Protein AF-Q6LCH8-F1 (afdb_monomer_lite)

Secondary structure (DSSP, 8-state):
-B-SHHHHHHS-TTSTT--B--S-GGGHHHHHHHHHHHHT--EEEEE-S-SHHHHHHHHHHHHTT-EEEEEEE-SSTTT-EEEEES-SGGG--S--STHHHH--

Structure (mmCIF, N/CA/C/O backbone):
data_AF-Q6LCH8-F1
#
_entry.id   AF-Q6LCH8-F1
#
loop_
_atom_site.group_PDB
_atom_site.id
_atom_site.type_symbol
_atom_site.label_atom_id
_atom_site.label_alt_id
_atom_site.label_comp_id
_atom_site.label_asym_id
_atom_site.label_entity_id
_atom_site.label_seq_id
_atom_site.pdbx_PDB_ins_code
_atom_site.Cartn_x
_atom_site.Cartn_y
_atom_site.Cartn_z
_atom_site.occupancy
_atom_site.B_iso_or_equiv
_atom_site.auth_seq_id
_atom_site.auth_comp_id
_atom_site.auth_asym_id
_atom_site.auth_atom_id
_atom_site.pdbx_PDB_model_num
ATOM 1 N N . PHE A 1 1 ? -2.160 3.862 9.058 1.00 94.31 1 PHE A N 1
ATOM 2 C CA . PHE A 1 1 ? -2.182 3.251 10.397 1.00 94.31 1 PHE A CA 1
ATOM 3 C C . PHE A 1 1 ? -0.815 3.417 11.002 1.00 94.31 1 PHE A C 1
ATOM 5 O O . PHE A 1 1 ? 0.159 3.221 10.282 1.00 94.31 1 PHE A O 1
ATOM 12 N N . ASN A 1 2 ? -0.759 3.768 12.276 1.00 96.56 2 ASN A N 1
ATOM 13 C CA . ASN A 1 2 ? 0.491 3.828 13.010 1.00 96.56 2 ASN A CA 1
ATOM 14 C C . ASN A 1 2 ? 0.686 2.495 13.722 1.00 96.56 2 ASN A C 1
ATOM 16 O O . ASN A 1 2 ? -0.195 2.057 14.462 1.00 96.56 2 ASN A O 1
ATOM 20 N N . PHE A 1 3 ? 1.823 1.860 13.463 1.00 94.62 3 PHE A N 1
ATOM 21 C CA . PHE A 1 3 ? 2.237 0.588 14.049 1.00 94.62 3 PHE A CA 1
ATOM 22 C C . PHE A 1 3 ? 3.383 0.767 15.051 1.00 94.62 3 PHE A C 1
ATOM 24 O O . PHE A 1 3 ? 3.713 -0.157 15.791 1.00 94.62 3 PHE A O 1
ATOM 31 N N . ASN A 1 4 ? 4.050 1.926 15.040 1.00 93.06 4 ASN A N 1
ATOM 32 C CA . ASN A 1 4 ? 5.189 2.224 15.902 1.00 93.06 4 ASN A CA 1
ATOM 33 C C . ASN A 1 4 ? 5.308 3.733 16.199 1.00 93.06 4 ASN A C 1
ATOM 35 O O . ASN A 1 4 ? 4.696 4.562 15.532 1.00 93.06 4 ASN A O 1
ATOM 39 N N . ALA A 1 5 ? 6.156 4.091 17.168 1.00 94.56 5 ALA A N 1
ATOM 40 C CA . ALA A 1 5 ? 6.350 5.480 17.598 1.00 94.56 5 ALA A CA 1
ATOM 41 C C . ALA A 1 5 ? 6.945 6.405 16.517 1.00 94.56 5 ALA A C 1
ATOM 43 O O . ALA A 1 5 ? 6.769 7.620 16.581 1.00 94.56 5 ALA A O 1
ATOM 44 N N . GLY A 1 6 ? 7.658 5.856 15.531 1.00 96.06 6 GLY A N 1
ATOM 45 C CA . GLY A 1 6 ? 8.098 6.616 14.363 1.00 96.06 6 GLY A CA 1
ATOM 46 C C . GLY A 1 6 ? 6.905 7.081 13.533 1.00 96.06 6 GLY A C 1
ATOM 47 O O . GLY A 1 6 ? 6.842 8.252 13.167 1.00 96.06 6 GLY A O 1
ATOM 48 N N . ASP A 1 7 ? 5.925 6.202 13.315 1.00 95.69 7 ASP A N 1
ATOM 49 C CA . ASP A 1 7 ? 4.682 6.565 12.633 1.00 95.69 7 ASP A CA 1
ATOM 50 C C . ASP A 1 7 ? 3.941 7.660 13.415 1.00 95.69 7 ASP A C 1
ATOM 52 O O . ASP A 1 7 ? 3.529 8.645 12.816 1.00 95.69 7 ASP A O 1
ATOM 56 N N . ASP A 1 8 ? 3.859 7.554 14.748 1.00 95.88 8 ASP A N 1
ATOM 57 C CA . ASP A 1 8 ? 3.250 8.589 15.602 1.00 95.88 8 ASP A CA 1
ATOM 58 C C . ASP A 1 8 ? 3.989 9.933 15.541 1.00 95.88 8 ASP A C 1
ATOM 60 O O . ASP A 1 8 ? 3.370 10.990 15.654 1.00 95.88 8 ASP A O 1
ATOM 64 N N . TYR A 1 9 ? 5.312 9.921 15.365 1.00 96.69 9 TYR A N 1
ATOM 65 C CA . TYR A 1 9 ? 6.093 11.148 15.228 1.00 96.69 9 TYR A CA 1
ATOM 66 C C . TYR A 1 9 ? 5.812 11.864 13.900 1.00 96.69 9 TYR A C 1
ATOM 68 O O . TYR A 1 9 ? 5.653 13.085 13.882 1.00 96.69 9 TYR A O 1
ATOM 76 N N . PHE A 1 10 ? 5.740 11.120 12.790 1.00 96.25 10 PHE A N 1
ATOM 77 C CA . PHE A 1 10 ? 5.481 11.690 11.461 1.00 96.25 10 PHE A CA 1
ATOM 78 C C . PHE A 1 10 ? 3.994 11.962 11.197 1.00 96.25 10 PHE A C 1
ATOM 80 O O . PHE A 1 10 ? 3.664 12.897 10.470 1.00 96.25 10 PHE A O 1
ATOM 87 N N . TYR A 1 11 ? 3.109 11.170 11.799 1.00 95.69 11 TYR A N 1
ATOM 88 C CA . TYR A 1 11 ? 1.657 11.243 11.674 1.00 95.69 11 TYR A CA 1
ATOM 89 C C . TYR A 1 11 ? 1.039 11.169 13.074 1.00 95.69 11 TYR A C 1
ATOM 91 O O . TYR A 1 11 ? 0.628 10.096 13.512 1.00 95.69 11 TYR A O 1
ATOM 99 N N . PRO A 1 12 ? 0.969 12.286 13.813 1.00 95.81 12 PRO A N 1
ATOM 100 C CA . PRO A 1 12 ? 0.486 12.264 15.187 1.00 95.81 12 PRO A CA 1
ATOM 101 C C . PRO A 1 12 ? -1.002 11.879 15.269 1.00 95.81 12 PRO A C 1
ATOM 103 O O . PRO A 1 12 ? -1.777 12.267 14.391 1.00 95.81 12 PRO A O 1
ATOM 106 N N . PRO A 1 13 ? -1.454 11.199 16.345 1.00 92.81 13 PRO A N 1
ATOM 107 C C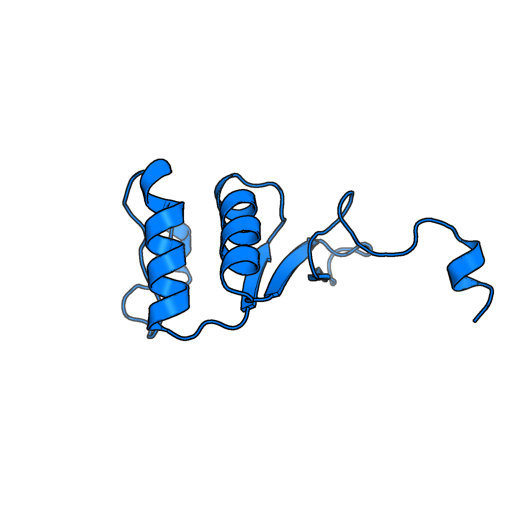A . PRO A 1 13 ? -2.868 10.837 16.534 1.00 92.81 13 PRO A CA 1
ATOM 108 C C . PRO A 1 13 ? -3.831 12.031 16.617 1.00 92.81 13 PRO A C 1
ATOM 110 O O . PRO A 1 13 ? -5.043 11.865 16.521 1.00 92.81 13 PRO A O 1
ATOM 113 N N . THR A 1 14 ? -3.308 13.244 16.812 1.00 95.19 14 THR A N 1
ATOM 114 C CA . THR A 1 14 ? -4.083 14.491 16.760 1.00 95.19 14 THR A CA 1
ATOM 115 C C . THR A 1 14 ? -4.451 14.905 15.335 1.00 95.19 14 THR A C 1
ATOM 117 O O . THR A 1 14 ? -5.337 15.740 15.153 1.00 95.19 14 THR A O 1
ATOM 120 N N . GLN A 1 15 ? -3.785 14.348 14.322 1.00 96.25 15 GLN A N 1
ATOM 121 C CA . GLN A 1 15 ? -4.098 14.588 12.922 1.00 96.25 15 GLN A CA 1
ATOM 122 C C . GLN A 1 15 ? -5.332 13.781 12.504 1.00 96.25 15 GLN A C 1
ATOM 124 O O . GLN A 1 15 ? -5.491 12.609 12.847 1.00 96.25 15 GLN A O 1
ATOM 129 N N . ALA A 1 16 ? -6.217 14.420 11.737 1.00 93.94 16 ALA A N 1
ATOM 130 C CA . ALA A 1 16 ? -7.417 13.773 11.227 1.00 93.94 16 ALA A CA 1
ATOM 131 C C . ALA A 1 16 ? -7.068 12.534 10.386 1.00 93.94 16 ALA A C 1
ATOM 133 O O . ALA A 1 16 ? -6.128 12.556 9.593 1.00 93.94 16 ALA A O 1
ATOM 13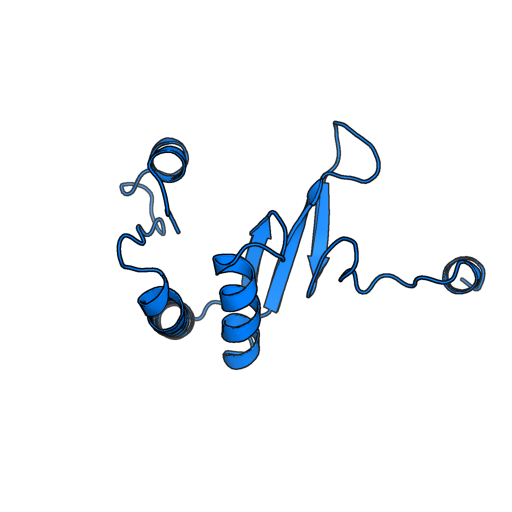4 N N . HIS A 1 17 ? -7.870 11.478 10.541 1.00 92.31 17 HIS A N 1
ATOM 135 C CA . HIS A 1 17 ? -7.733 10.201 9.825 1.00 92.31 17 HIS A CA 1
ATOM 136 C C . HIS A 1 17 ? -6.428 9.430 10.100 1.00 92.31 17 HIS A C 1
ATOM 138 O O . HIS A 1 17 ? -6.139 8.449 9.413 1.00 92.31 17 HIS A O 1
ATOM 144 N N . THR A 1 18 ? -5.672 9.816 11.129 1.00 96.19 18 THR A N 1
ATOM 145 C CA . THR A 1 18 ? -4.611 8.987 11.701 1.00 96.19 18 THR A CA 1
ATOM 146 C C . THR A 1 18 ? -5.222 7.994 12.682 1.00 96.19 18 THR A C 1
ATOM 148 O O . THR A 1 18 ? -5.981 8.372 13.572 1.00 96.19 18 THR A O 1
ATOM 151 N N . VAL A 1 19 ? -4.876 6.715 12.538 1.00 96.19 19 VAL A N 1
ATOM 152 C CA . VAL A 1 19 ? -5.380 5.642 13.403 1.00 96.19 19 VAL A CA 1
ATOM 153 C C . VAL A 1 19 ? -4.216 4.806 13.898 1.00 96.19 19 VAL A C 1
ATOM 155 O O . VAL A 1 19 ? -3.421 4.310 13.094 1.00 96.19 19 VAL A O 1
ATOM 158 N N . VAL A 1 20 ? -4.133 4.654 15.216 1.00 96.06 20 VAL A N 1
ATOM 159 C CA . VAL A 1 20 ? -3.144 3.808 15.883 1.00 96.06 20 VAL A CA 1
ATOM 160 C C . VAL A 1 20 ? -3.670 2.379 15.921 1.00 96.06 20 VAL A C 1
ATOM 162 O O . VAL A 1 20 ? -4.786 2.146 16.379 1.00 96.06 20 VAL A O 1
ATOM 165 N N . PHE A 1 21 ? -2.862 1.432 15.453 1.00 96.38 21 PHE A N 1
ATOM 166 C CA . PHE A 1 21 ? -3.116 0.007 15.617 1.00 96.38 21 PHE A CA 1
ATOM 167 C C . PHE A 1 21 ? -2.110 -0.545 16.630 1.00 96.38 21 PHE A C 1
ATOM 169 O O . PHE A 1 21 ? -0.921 -0.656 16.337 1.00 96.38 21 PHE A O 1
ATOM 176 N N . ASN A 1 22 ? -2.585 -0.842 17.838 1.00 93.31 22 ASN A N 1
ATOM 177 C CA . ASN A 1 22 ? -1.766 -1.281 18.973 1.00 93.31 22 ASN A CA 1
ATOM 178 C C . ASN A 1 22 ? -2.150 -2.673 19.499 1.00 93.31 22 ASN A C 1
ATOM 180 O O . ASN A 1 22 ? -1.714 -3.054 20.586 1.00 93.31 22 ASN A O 1
ATOM 184 N N . ASP A 1 23 ? -2.961 -3.412 18.744 1.00 95.06 23 ASP A N 1
ATOM 185 C CA . ASP A 1 23 ? -3.297 -4.794 19.059 1.00 95.06 23 ASP A CA 1
ATOM 186 C C . ASP A 1 23 ? -2.242 -5.755 18.482 1.00 95.06 23 ASP A C 1
ATOM 188 O O . ASP A 1 23 ? -1.264 -5.372 17.831 1.00 95.06 23 ASP A O 1
ATOM 192 N N . ASN A 1 24 ? -2.427 -7.036 18.754 1.00 95.44 24 ASN A N 1
ATOM 193 C CA . ASN A 1 24 ? -1.609 -8.111 18.244 1.00 95.44 24 ASN A CA 1
ATOM 194 C C . ASN A 1 24 ? -1.793 -8.297 16.727 1.00 95.44 24 ASN A C 1
ATOM 196 O O . ASN A 1 24 ? -2.804 -7.928 16.131 1.00 95.44 24 ASN A O 1
ATOM 200 N N . TYR A 1 25 ? -0.796 -8.920 16.102 1.00 95.69 25 TYR A N 1
ATOM 201 C CA . TYR A 1 25 ? -0.769 -9.161 14.661 1.00 95.69 25 TYR A CA 1
ATOM 202 C C . TYR A 1 25 ? -1.995 -9.938 14.146 1.00 95.69 25 TYR A C 1
ATOM 204 O O . TYR A 1 25 ? -2.491 -9.638 13.059 1.00 95.69 25 TYR A O 1
ATOM 212 N N . ASP A 1 26 ? -2.510 -10.892 14.925 1.00 97.69 26 ASP A N 1
ATOM 213 C CA . ASP A 1 26 ? -3.631 -11.747 14.519 1.00 97.69 26 ASP A CA 1
ATOM 214 C C . ASP A 1 26 ? -4.971 -10.993 14.506 1.00 97.69 26 ASP A C 1
ATOM 216 O O . ASP A 1 26 ? -5.880 -11.390 13.779 1.00 97.69 26 ASP A O 1
ATOM 220 N N . ALA A 1 27 ? -5.077 -9.874 15.233 1.00 98.00 27 ALA A N 1
ATOM 221 C CA . ALA A 1 27 ? -6.236 -8.977 15.212 1.00 98.00 27 ALA A CA 1
ATOM 222 C C . ALA A 1 27 ? -6.254 -8.031 13.994 1.00 98.00 27 ALA A C 1
ATOM 224 O O . ALA A 1 27 ? -7.288 -7.451 13.659 1.00 98.00 27 ALA A O 1
ATOM 225 N N . PHE A 1 28 ? -5.126 -7.870 13.292 1.00 98.25 28 PHE A N 1
ATOM 226 C CA . PHE A 1 28 ? -5.019 -6.915 12.185 1.00 98.25 28 PHE A CA 1
ATOM 227 C C . PHE A 1 28 ? -5.969 -7.177 10.998 1.00 98.25 28 PHE A C 1
ATOM 229 O O . PHE A 1 28 ? -6.517 -6.204 10.475 1.00 98.25 28 PHE A O 1
ATOM 236 N N . PRO A 1 29 ? -6.190 -8.428 10.535 1.00 98.44 29 PRO A N 1
ATOM 237 C CA . PRO A 1 29 ? -7.107 -8.696 9.428 1.00 98.44 29 PRO A CA 1
ATOM 238 C C . PRO A 1 29 ? -8.536 -8.206 9.690 1.00 98.44 29 PRO A C 1
ATOM 240 O O . PRO A 1 29 ? -9.117 -7.559 8.821 1.00 98.44 29 PRO A O 1
ATOM 243 N N . GLU A 1 30 ? -9.079 -8.495 10.876 1.00 98.38 30 GLU A N 1
ATOM 244 C CA . GLU A 1 30 ? -10.436 -8.099 11.274 1.00 98.38 30 GLU A CA 1
ATOM 245 C C . GLU A 1 30 ? -10.537 -6.578 11.403 1.00 98.38 30 GLU A C 1
ATOM 247 O O . GLU A 1 30 ? -11.388 -5.959 10.767 1.00 98.38 30 GLU A O 1
ATOM 252 N N . PHE A 1 31 ? -9.576 -5.961 12.096 1.00 98.38 31 PHE A N 1
ATOM 253 C CA . PHE A 1 31 ? -9.480 -4.507 12.201 1.00 98.38 31 PHE A CA 1
ATOM 254 C C . PHE A 1 31 ? -9.479 -3.817 10.826 1.00 98.38 31 PHE A C 1
ATOM 256 O O . PHE A 1 31 ? -10.206 -2.848 10.602 1.00 98.38 31 PHE A O 1
ATOM 263 N N . LEU A 1 32 ? -8.672 -4.308 9.879 1.00 98.38 32 LEU A N 1
ATOM 264 C CA . LEU A 1 32 ? -8.570 -3.704 8.553 1.00 98.38 32 LEU A CA 1
ATOM 265 C C . LEU A 1 32 ? -9.862 -3.875 7.737 1.00 98.38 32 LEU A C 1
ATOM 267 O O . LEU A 1 32 ? -10.274 -2.935 7.057 1.00 98.38 32 LEU A O 1
ATOM 271 N N . GLN A 1 33 ? -10.496 -5.049 7.808 1.00 98.50 33 GLN A N 1
ATOM 272 C CA . GLN A 1 33 ? -11.780 -5.346 7.162 1.00 98.50 33 GLN A CA 1
ATOM 273 C C . GLN A 1 33 ? -12.866 -4.365 7.625 1.00 98.50 33 GLN A C 1
ATOM 275 O O . GLN A 1 33 ? -13.552 -3.745 6.803 1.00 98.50 33 GLN A O 1
ATOM 280 N N . GLU A 1 34 ? -13.004 -4.205 8.942 1.00 98.25 34 GLU A N 1
ATOM 281 C CA . GLU A 1 34 ? -13.964 -3.284 9.549 1.00 98.25 34 GLU A CA 1
ATOM 282 C C . GLU A 1 34 ? -13.678 -1.844 9.131 1.00 98.25 34 GLU A C 1
ATOM 284 O O . GLU A 1 34 ? -14.585 -1.130 8.700 1.00 98.25 34 GLU A O 1
ATOM 289 N N . TYR A 1 35 ? -12.406 -1.437 9.168 1.00 98.06 35 TYR A N 1
ATOM 290 C CA . TYR A 1 35 ? -12.002 -0.087 8.799 1.00 98.06 35 TYR A CA 1
ATOM 291 C C . TYR A 1 35 ? -12.316 0.236 7.333 1.00 98.06 35 TYR A C 1
ATOM 293 O O . TYR A 1 35 ? -12.864 1.299 7.033 1.00 98.06 35 TYR A O 1
ATOM 301 N N . ILE A 1 36 ? -12.010 -0.683 6.411 1.00 98.38 36 ILE A N 1
ATOM 302 C CA . ILE A 1 36 ? -12.308 -0.523 4.982 1.00 98.38 36 ILE A CA 1
ATOM 303 C C . ILE A 1 36 ? -13.813 -0.373 4.758 1.00 98.38 36 ILE A C 1
ATOM 305 O O . ILE A 1 36 ? -14.232 0.539 4.042 1.00 98.38 36 ILE A O 1
ATOM 309 N N . THR A 1 37 ? -14.613 -1.222 5.405 1.00 98.19 37 THR A N 1
ATOM 310 C CA . THR A 1 37 ? -16.074 -1.226 5.264 1.00 98.19 37 THR A CA 1
ATOM 311 C C . THR A 1 37 ? -16.689 0.052 5.833 1.00 98.19 37 THR A C 1
ATOM 313 O O . THR A 1 37 ? -17.443 0.738 5.148 1.00 98.19 37 THR A O 1
ATOM 316 N N . GLN A 1 38 ? -16.329 0.415 7.066 1.00 98.12 38 GLN A N 1
ATOM 317 C CA . GLN A 1 38 ? -16.863 1.586 7.763 1.00 98.12 38 GLN A CA 1
ATOM 318 C C . GLN A 1 38 ? -16.556 2.891 7.018 1.00 98.12 38 GLN A C 1
ATOM 320 O O . GLN A 1 38 ? -17.396 3.791 6.944 1.00 98.12 38 GLN A O 1
ATOM 325 N N . HIS A 1 39 ? -15.348 3.004 6.467 1.00 97.56 39 HIS A N 1
ATOM 326 C CA . HIS A 1 39 ? -14.871 4.229 5.830 1.00 97.56 39 HIS A CA 1
ATOM 327 C C . HIS A 1 39 ? -14.975 4.218 4.303 1.00 97.56 39 HIS A C 1
ATOM 329 O O . HIS A 1 39 ? -14.563 5.192 3.676 1.00 97.56 39 HIS A O 1
ATOM 335 N N . HIS A 1 40 ? -15.559 3.172 3.709 1.00 97.69 40 HIS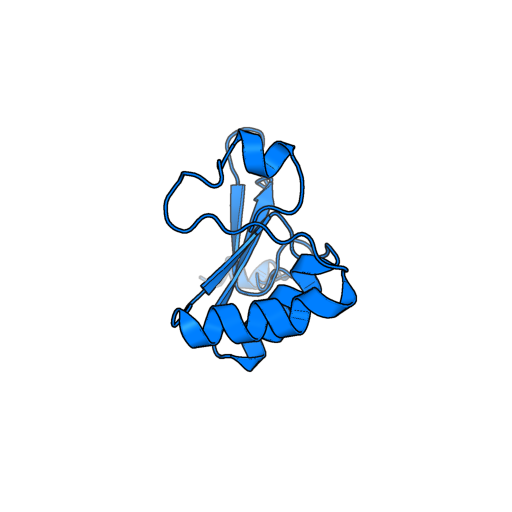 A N 1
ATOM 336 C CA . HIS A 1 40 ? -15.708 3.021 2.258 1.00 97.69 40 HIS A CA 1
ATOM 337 C C . HIS A 1 40 ? -14.369 3.198 1.519 1.00 97.69 40 HIS A C 1
ATOM 339 O O . HIS A 1 40 ? -14.273 3.912 0.517 1.00 97.69 40 HIS A O 1
ATOM 345 N N . ILE A 1 41 ? -13.309 2.584 2.049 1.00 98.19 41 ILE A N 1
ATOM 346 C CA . ILE A 1 41 ? -11.959 2.703 1.494 1.00 98.19 41 ILE A CA 1
ATOM 347 C C . ILE A 1 41 ? -11.906 2.029 0.120 1.00 98.19 41 ILE A C 1
ATOM 349 O O . ILE A 1 41 ? -12.253 0.864 -0.033 1.00 98.19 41 ILE A O 1
ATOM 353 N N . GLN A 1 42 ? -11.423 2.763 -0.883 1.00 98.31 42 GLN A N 1
ATOM 354 C CA . GLN A 1 42 ? -11.348 2.295 -2.275 1.00 98.31 42 GLN A CA 1
ATOM 355 C C . GLN A 1 42 ? -9.950 1.792 -2.664 1.00 98.31 42 GLN A C 1
ATOM 357 O O . GLN A 1 42 ? -9.781 1.097 -3.672 1.00 98.31 42 GLN A O 1
ATOM 362 N N . ALA A 1 43 ? -8.929 2.164 -1.890 1.00 98.19 43 ALA A N 1
ATOM 363 C CA . ALA A 1 43 ? -7.548 1.787 -2.141 1.00 98.19 43 ALA A CA 1
ATOM 364 C C . ALA A 1 43 ? -6.757 1.653 -0.837 1.00 98.19 43 ALA A C 1
ATOM 366 O O . ALA A 1 43 ? -6.851 2.506 0.045 1.00 98.19 43 ALA A O 1
ATOM 367 N N . VAL A 1 44 ? -5.934 0.612 -0.756 1.00 98.31 44 VAL A N 1
ATOM 368 C CA . VAL A 1 44 ? -4.916 0.434 0.279 1.00 98.31 44 VAL A CA 1
ATOM 369 C C . VAL A 1 44 ? -3.550 0.597 -0.370 1.00 98.31 44 VAL A C 1
ATOM 371 O O . VAL A 1 44 ? -3.260 -0.039 -1.384 1.00 98.31 44 VAL A O 1
ATOM 374 N N . VAL A 1 45 ? -2.720 1.462 0.210 1.00 98.00 45 VAL A N 1
ATOM 375 C CA . VAL A 1 45 ? -1.395 1.796 -0.319 1.00 98.00 45 VAL A CA 1
ATOM 376 C C . VAL A 1 45 ? -0.342 1.560 0.757 1.00 98.00 45 VAL A C 1
ATOM 378 O O . VAL A 1 45 ? -0.521 1.986 1.899 1.00 98.00 45 VAL A O 1
ATOM 381 N N . CYS A 1 46 ? 0.757 0.898 0.407 1.00 97.00 46 CYS A N 1
ATOM 382 C CA . CYS A 1 46 ? 1.881 0.652 1.313 1.00 97.00 46 CYS A CA 1
ATOM 383 C C . CYS A 1 46 ? 3.233 0.796 0.600 1.00 97.00 46 CYS A C 1
ATOM 385 O O . CYS A 1 46 ? 3.282 0.952 -0.614 1.00 97.00 46 CYS A O 1
ATOM 387 N N . PHE A 1 47 ? 4.339 0.759 1.347 1.00 96.00 47 PHE A N 1
ATOM 388 C CA . PHE A 1 47 ? 5.695 0.777 0.784 1.00 96.00 47 PHE A CA 1
ATOM 389 C C . PHE A 1 47 ? 6.323 -0.623 0.870 1.00 96.00 47 PHE A C 1
ATOM 391 O O . PHE A 1 47 ? 6.609 -1.121 1.963 1.00 96.00 47 PHE A O 1
ATOM 398 N N . GLY A 1 48 ? 6.510 -1.266 -0.280 1.00 96.25 48 GLY A N 1
ATOM 399 C CA . GLY A 1 48 ? 6.771 -2.697 -0.433 1.00 96.25 48 GLY A CA 1
ATOM 400 C C . GLY A 1 48 ? 5.505 -3.534 -0.230 1.00 96.25 48 GLY A C 1
ATOM 401 O O . GLY A 1 48 ? 4.545 -3.082 0.388 1.00 96.25 48 GLY A O 1
ATOM 402 N N . ASP A 1 49 ? 5.490 -4.776 -0.703 1.00 96.50 49 ASP A N 1
ATOM 403 C CA . ASP A 1 49 ? 4.303 -5.651 -0.705 1.00 96.50 49 ASP A CA 1
ATOM 404 C C . ASP A 1 49 ? 4.497 -6.987 0.035 1.00 96.50 49 ASP A C 1
ATOM 406 O O . ASP A 1 49 ? 3.546 -7.746 0.214 1.00 96.50 49 ASP A O 1
ATOM 410 N N . THR A 1 50 ? 5.707 -7.269 0.520 1.00 96.50 50 THR A N 1
ATOM 411 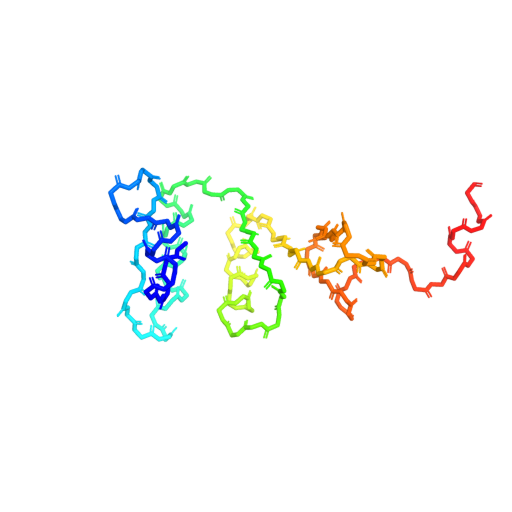C CA . THR A 1 50 ? 6.063 -8.563 1.135 1.00 96.50 50 THR A CA 1
ATOM 412 C C . THR A 1 50 ? 6.110 -8.556 2.661 1.00 96.50 50 THR A C 1
ATOM 414 O O . THR A 1 50 ? 6.304 -9.604 3.278 1.00 96.50 50 THR A O 1
ATOM 417 N N . ARG A 1 51 ? 5.929 -7.397 3.306 1.00 95.19 51 ARG A N 1
ATOM 418 C CA . ARG A 1 51 ? 5.892 -7.325 4.775 1.00 95.19 51 ARG A CA 1
ATOM 419 C C . ARG A 1 51 ? 4.632 -8.023 5.307 1.00 95.19 51 ARG A C 1
ATOM 421 O O . ARG A 1 51 ? 3.594 -7.921 4.657 1.00 95.19 51 ARG A O 1
ATOM 428 N N . PRO A 1 52 ? 4.666 -8.647 6.501 1.00 96.12 52 PRO A N 1
ATOM 429 C CA . PRO A 1 52 ? 3.531 -9.410 7.038 1.00 96.12 52 PRO A CA 1
ATOM 430 C C . PRO A 1 52 ? 2.185 -8.659 6.992 1.00 96.12 52 PRO A C 1
ATOM 432 O O . PRO A 1 52 ? 1.213 -9.147 6.418 1.00 96.12 52 PRO A O 1
ATOM 435 N N . TYR A 1 53 ? 2.160 -7.412 7.478 1.00 97.12 53 TYR A N 1
ATOM 436 C CA . TYR A 1 53 ? 0.974 -6.549 7.422 1.00 97.12 53 TYR A CA 1
ATOM 437 C C . TYR A 1 53 ? 0.525 -6.218 5.989 1.00 97.12 53 TYR A C 1
ATOM 439 O O . TYR A 1 53 ? -0.668 -6.099 5.737 1.00 97.12 53 TYR A O 1
ATOM 447 N N . HIS A 1 54 ? 1.453 -6.090 5.036 1.00 97.38 54 HIS A N 1
ATOM 448 C CA . HIS A 1 54 ? 1.138 -5.731 3.648 1.00 97.38 54 HIS A CA 1
ATOM 449 C C . HIS A 1 54 ? 0.547 -6.918 2.882 1.00 97.38 54 HIS A C 1
ATOM 451 O O . HIS A 1 54 ? -0.375 -6.738 2.090 1.00 97.38 54 HIS A O 1
ATOM 457 N N . VAL A 1 55 ? 1.010 -8.138 3.172 1.00 97.56 55 VAL A N 1
ATOM 458 C CA . VAL A 1 55 ? 0.425 -9.370 2.625 1.00 97.56 55 VAL A CA 1
ATOM 459 C C . VAL A 1 55 ? -1.027 -9.520 3.083 1.00 97.56 55 VAL A C 1
ATOM 461 O O . VAL A 1 55 ? -1.903 -9.788 2.258 1.00 97.56 55 VAL A O 1
ATOM 464 N N . ILE A 1 56 ? -1.303 -9.288 4.374 1.00 98.12 56 ILE A N 1
ATOM 465 C CA . ILE A 1 56 ? -2.679 -9.244 4.890 1.00 98.12 56 ILE A CA 1
ATOM 466 C C . ILE A 1 56 ? -3.459 -8.127 4.197 1.00 98.12 56 ILE A C 1
ATOM 468 O O . ILE A 1 56 ? -4.546 -8.376 3.686 1.00 98.12 56 ILE A O 1
ATOM 472 N N . ALA A 1 57 ? -2.897 -6.921 4.130 1.00 98.19 57 ALA A N 1
ATOM 473 C CA . ALA A 1 57 ? -3.571 -5.767 3.554 1.00 98.19 57 ALA A CA 1
ATOM 474 C C . ALA A 1 57 ? -3.985 -5.984 2.095 1.00 98.19 57 ALA A C 1
ATOM 476 O O . ALA A 1 57 ? -5.109 -5.654 1.732 1.00 98.19 57 ALA A O 1
ATOM 477 N N . LYS A 1 58 ? -3.127 -6.608 1.281 1.00 98.00 58 LYS A N 1
ATOM 478 C CA . LYS A 1 58 ? -3.446 -6.990 -0.098 1.00 98.00 58 LYS A CA 1
ATOM 479 C C . LYS A 1 58 ? -4.616 -7.966 -0.168 1.00 98.00 58 LYS A C 1
ATOM 481 O O . LYS A 1 58 ? -5.524 -7.771 -0.973 1.00 98.00 58 LYS A O 1
ATOM 486 N N . ARG A 1 59 ? -4.607 -9.011 0.668 1.00 98.12 59 ARG A N 1
ATOM 487 C CA . ARG A 1 59 ? -5.698 -9.995 0.723 1.00 98.12 59 ARG A CA 1
ATOM 488 C C . ARG A 1 59 ? -7.019 -9.324 1.103 1.00 98.12 59 ARG A C 1
ATOM 490 O O . ARG A 1 59 ? -7.983 -9.443 0.356 1.00 98.12 59 ARG A O 1
ATOM 497 N N . ILE A 1 60 ? -7.031 -8.589 2.214 1.00 98.50 60 ILE A N 1
ATOM 498 C CA . ILE A 1 60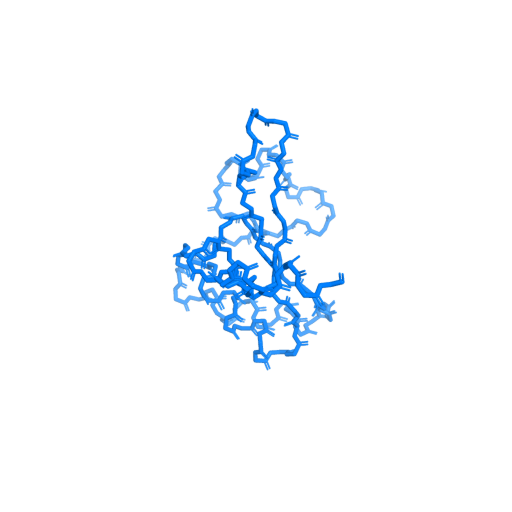 ? -8.234 -7.933 2.736 1.00 98.50 60 ILE A CA 1
ATOM 499 C C . ILE A 1 60 ? -8.743 -6.868 1.755 1.00 98.50 60 ILE A C 1
ATOM 501 O O . ILE A 1 60 ? -9.941 -6.797 1.505 1.00 98.50 60 ILE A O 1
ATOM 505 N N . ALA A 1 61 ? -7.864 -6.077 1.131 1.00 98.25 61 ALA A N 1
ATOM 506 C CA . ALA A 1 61 ? -8.277 -5.114 0.108 1.00 98.25 61 ALA A CA 1
ATOM 507 C C . ALA A 1 61 ? -9.027 -5.803 -1.044 1.00 98.25 61 ALA A C 1
ATOM 509 O O . ALA A 1 61 ? -10.141 -5.400 -1.376 1.00 98.25 61 ALA A O 1
ATOM 510 N N . ASN A 1 62 ? -8.470 -6.894 -1.579 1.00 96.75 62 ASN A N 1
ATOM 511 C CA . ASN A 1 62 ? -9.091 -7.658 -2.661 1.00 96.75 62 ASN A CA 1
ATOM 512 C C . ASN A 1 62 ? -10.445 -8.263 -2.260 1.00 96.75 62 ASN A C 1
ATOM 514 O O . ASN A 1 62 ? -11.395 -8.200 -3.040 1.00 96.75 62 ASN A O 1
ATOM 518 N N . GLU A 1 63 ? -10.553 -8.814 -1.048 1.00 97.81 63 GLU A N 1
ATOM 519 C CA . GLU A 1 63 ? -11.809 -9.356 -0.502 1.00 97.81 63 GLU A CA 1
ATOM 520 C C . GLU A 1 63 ? -12.901 -8.279 -0.375 1.00 97.81 63 GLU A C 1
ATOM 522 O O . GLU A 1 63 ? -14.082 -8.576 -0.545 1.00 97.81 63 GLU A O 1
ATOM 527 N N . ASN A 1 64 ? -12.509 -7.020 -0.160 1.00 97.94 64 ASN A N 1
ATOM 528 C CA . ASN A 1 64 ? -13.410 -5.869 -0.049 1.00 97.94 64 ASN A CA 1
ATOM 529 C C . ASN A 1 64 ? -13.562 -5.071 -1.355 1.00 97.94 64 ASN A C 1
ATOM 531 O O . ASN A 1 64 ? -14.082 -3.958 -1.334 1.00 97.94 64 ASN A O 1
ATOM 535 N N . GLN A 1 65 ? -13.101 -5.605 -2.493 1.00 97.44 65 GLN A N 1
ATOM 536 C CA . GLN A 1 65 ? -13.125 -4.916 -3.793 1.00 97.44 65 GLN A CA 1
ATOM 537 C C . GLN A 1 65 ? -12.395 -3.554 -3.795 1.00 97.44 65 GLN A C 1
ATOM 539 O O . GLN A 1 65 ? -12.615 -2.725 -4.681 1.00 97.44 65 GLN A O 1
ATOM 544 N N . ALA A 1 66 ? -11.500 -3.332 -2.832 1.00 98.31 66 ALA A N 1
ATOM 545 C CA . ALA A 1 66 ? -10.588 -2.202 -2.797 1.00 98.31 66 ALA A CA 1
ATOM 546 C C . ALA A 1 66 ? -9.320 -2.538 -3.592 1.00 98.31 66 ALA A C 1
ATOM 548 O O . ALA A 1 66 ? -8.850 -3.674 -3.618 1.00 98.31 66 ALA A O 1
ATOM 549 N N . SER A 1 67 ? -8.738 -1.534 -4.243 1.00 98.25 67 SER A N 1
ATOM 550 C CA . SER A 1 67 ? -7.482 -1.717 -4.972 1.00 98.25 67 SER A CA 1
ATOM 551 C C . SER A 1 67 ? -6.281 -1.756 -4.025 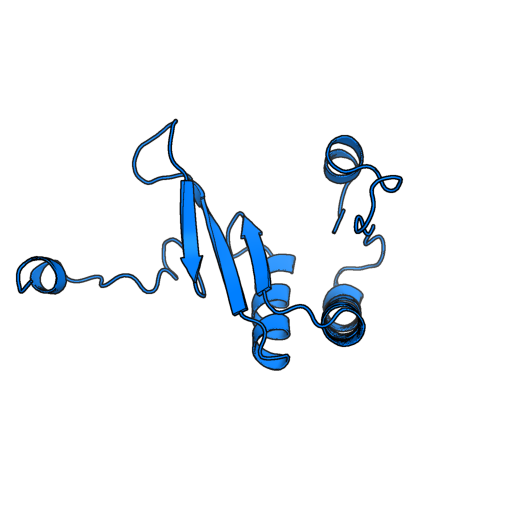1.00 98.25 67 SER A C 1
ATOM 553 O O . SER A 1 67 ? -6.238 -1.022 -3.040 1.00 98.25 67 SER A O 1
ATOM 555 N N . PHE A 1 68 ? -5.283 -2.582 -4.330 1.00 98.44 68 PHE A N 1
ATOM 556 C CA . PHE A 1 68 ? -4.022 -2.608 -3.595 1.00 98.44 68 PHE A CA 1
ATOM 557 C C . PHE A 1 68 ? -2.894 -2.021 -4.440 1.00 98.44 68 PHE A C 1
ATOM 559 O O . PHE A 1 68 ? -2.722 -2.382 -5.608 1.00 98.44 68 PHE A O 1
ATOM 566 N N . TRP A 1 69 ? -2.108 -1.138 -3.833 1.00 98.38 69 TRP A N 1
ATOM 567 C CA . TRP A 1 69 ? -0.975 -0.485 -4.474 1.00 98.38 69 TRP A CA 1
ATOM 568 C C . TRP A 1 69 ? 0.249 -0.522 -3.571 1.00 98.38 69 TRP A C 1
ATOM 570 O O . TRP A 1 69 ? 0.150 -0.325 -2.359 1.00 98.38 69 TRP A O 1
ATOM 580 N N . ALA A 1 70 ? 1.414 -0.726 -4.170 1.00 97.94 70 ALA A N 1
ATOM 581 C CA . ALA A 1 70 ? 2.676 -0.705 -3.456 1.00 97.94 70 ALA A CA 1
ATOM 582 C C . ALA A 1 70 ? 3.627 0.314 -4.083 1.00 97.94 70 ALA A C 1
ATOM 584 O O . ALA A 1 70 ? 3.821 0.345 -5.299 1.00 97.94 70 ALA A O 1
ATOM 585 N N . PHE A 1 71 ? 4.214 1.148 -3.230 1.00 97.38 71 PHE A N 1
ATOM 586 C CA . PHE A 1 71 ? 5.392 1.932 -3.558 1.00 97.38 71 PHE A CA 1
ATOM 587 C C . PHE A 1 71 ? 6.656 1.084 -3.433 1.00 97.38 71 PHE A C 1
ATOM 589 O O . PHE A 1 71 ? 6.705 0.173 -2.610 1.00 97.38 71 PHE A O 1
ATOM 596 N N . GLU A 1 72 ? 7.698 1.433 -4.177 1.00 95.75 72 GLU A N 1
ATOM 597 C CA . GLU A 1 72 ? 9.056 0.915 -3.981 1.00 95.75 72 GLU A CA 1
ATOM 598 C C . GLU A 1 72 ? 10.097 1.964 -4.399 1.00 95.75 72 GLU A C 1
ATOM 600 O O . GLU A 1 72 ? 9.788 2.925 -5.113 1.00 95.75 72 GLU A O 1
ATOM 605 N N . GLU A 1 73 ? 11.345 1.794 -3.964 1.00 94.44 73 GLU A N 1
ATOM 606 C CA . GLU A 1 73 ? 12.479 2.565 -4.467 1.00 94.44 73 GLU A CA 1
ATOM 607 C C . GLU A 1 73 ? 12.549 2.511 -6.005 1.00 94.44 73 GLU A C 1
ATOM 609 O O . GLU A 1 73 ? 12.392 1.460 -6.629 1.00 94.44 73 GLU A O 1
ATOM 614 N N . GLY A 1 74 ? 12.809 3.656 -6.639 1.00 91.38 74 GLY A N 1
ATOM 615 C CA . GLY A 1 74 ? 12.900 3.749 -8.092 1.00 91.38 74 GLY A CA 1
ATOM 616 C C . GLY A 1 74 ? 14.049 2.925 -8.672 1.00 91.38 74 GLY A C 1
ATOM 617 O O . GLY A 1 74 ? 15.100 2.753 -8.044 1.00 91.38 74 GLY A O 1
ATOM 618 N N . TYR A 1 75 ? 13.878 2.477 -9.920 1.00 87.62 75 TYR A N 1
ATOM 619 C CA . TYR A 1 75 ? 14.946 1.825 -10.687 1.00 87.62 75 TYR A CA 1
ATOM 620 C C . TYR A 1 75 ? 16.157 2.745 -10.890 1.00 87.62 75 TYR A C 1
ATOM 622 O O . TYR A 1 75 ? 17.299 2.293 -10.870 1.00 87.62 75 TYR A O 1
ATOM 630 N N . PHE A 1 76 ? 15.907 4.049 -11.038 1.00 90.44 76 PHE A N 1
ATOM 631 C CA . PHE A 1 76 ? 16.934 5.084 -11.054 1.00 90.44 76 PHE A CA 1
ATOM 632 C C . PHE A 1 76 ? 16.941 5.808 -9.713 1.00 90.44 76 PHE A C 1
ATOM 634 O O . PHE A 1 76 ? 15.931 6.359 -9.285 1.00 90.44 76 PHE A O 1
ATOM 641 N N . ARG A 1 77 ? 18.089 5.821 -9.042 1.00 92.81 77 ARG A N 1
ATOM 642 C CA . ARG A 1 77 ? 18.236 6.402 -7.703 1.00 92.81 77 ARG A CA 1
ATOM 643 C C . ARG A 1 77 ? 19.097 7.665 -7.737 1.00 92.81 77 ARG A C 1
ATOM 645 O O . ARG A 1 77 ? 19.957 7.771 -8.613 1.00 92.81 77 ARG A O 1
ATOM 652 N N . PRO A 1 78 ? 18.898 8.609 -6.794 1.00 92.25 78 PRO A N 1
ATOM 653 C CA . PRO A 1 78 ? 17.989 8.540 -5.635 1.00 92.25 78 PRO A CA 1
ATOM 654 C C . PRO A 1 78 ? 16.611 9.199 -5.834 1.00 92.25 78 PRO A C 1
ATOM 656 O O . PRO A 1 78 ? 15.797 9.178 -4.921 1.00 92.25 78 PRO A O 1
ATOM 659 N N . TYR A 1 79 ? 16.345 9.817 -6.986 1.00 94.38 79 TYR A N 1
ATOM 660 C CA . TYR A 1 79 ? 15.254 10.797 -7.118 1.00 94.38 79 TYR A CA 1
ATOM 661 C C . TYR A 1 79 ? 13.885 10.228 -7.519 1.00 94.38 79 TYR A C 1
ATOM 663 O O . TYR A 1 79 ? 12.972 11.004 -7.790 1.00 94.38 79 TYR A O 1
ATOM 671 N N . TYR A 1 80 ? 13.729 8.903 -7.582 1.00 94.56 80 TYR A N 1
ATOM 672 C CA . TYR A 1 80 ? 12.513 8.269 -8.091 1.00 94.56 80 TYR A CA 1
ATOM 673 C C . TYR A 1 80 ? 11.980 7.195 -7.143 1.00 94.56 80 TYR A C 1
ATOM 675 O O . TYR A 1 80 ? 12.740 6.522 -6.445 1.00 94.56 80 TYR A O 1
ATOM 683 N N . ILE A 1 81 ? 10.661 7.017 -7.187 1.00 95.81 81 ILE A N 1
ATOM 684 C CA . ILE A 1 81 ? 9.911 5.913 -6.583 1.00 95.81 81 ILE A CA 1
ATOM 685 C C . ILE A 1 81 ? 8.999 5.304 -7.650 1.00 95.81 81 ILE A C 1
ATOM 687 O O . ILE A 1 81 ? 8.626 5.983 -8.609 1.00 95.81 81 ILE A O 1
ATOM 691 N N . THR A 1 82 ? 8.645 4.036 -7.493 1.00 95.12 82 THR A N 1
ATOM 692 C CA . THR A 1 82 ? 7.619 3.371 -8.307 1.00 95.12 82 THR A CA 1
ATOM 693 C C . THR A 1 82 ? 6.322 3.273 -7.515 1.00 95.12 82 THR A C 1
ATOM 695 O O . THR A 1 82 ? 6.358 3.250 -6.289 1.00 95.12 82 THR A O 1
ATOM 698 N N . LEU A 1 83 ? 5.185 3.244 -8.211 1.00 96.38 83 LEU A N 1
ATOM 699 C CA . LEU A 1 83 ? 3.872 2.930 -7.652 1.00 96.38 83 LEU A CA 1
ATOM 700 C C . LEU A 1 83 ? 3.210 1.938 -8.598 1.00 96.38 83 LEU A C 1
ATOM 702 O O . LEU A 1 83 ? 2.895 2.287 -9.736 1.00 96.38 83 LEU A O 1
ATOM 706 N N . GLU A 1 84 ? 3.010 0.716 -8.131 1.00 95.88 84 GLU A N 1
ATOM 707 C CA . GLU A 1 84 ? 2.469 -0.359 -8.952 1.00 95.88 84 GLU A CA 1
ATOM 708 C C . GLU A 1 84 ? 1.231 -0.975 -8.313 1.00 95.88 84 GLU A C 1
ATOM 710 O O . GLU A 1 84 ? 1.094 -1.055 -7.086 1.00 95.88 84 GLU A O 1
ATOM 715 N N . LYS A 1 85 ? 0.305 -1.394 -9.175 1.00 96.19 85 LYS A N 1
ATOM 716 C CA . LYS A 1 85 ? -0.915 -2.076 -8.762 1.00 96.19 85 LYS A CA 1
ATOM 717 C C . LYS A 1 85 ? -0.609 -3.546 -8.503 1.00 96.19 85 LYS A C 1
ATOM 719 O O . LYS A 1 85 ? 0.095 -4.176 -9.284 1.00 96.19 85 LYS A O 1
ATOM 724 N N . ASP A 1 86 ? -1.184 -4.093 -7.439 1.00 94.38 86 ASP A N 1
ATOM 725 C CA . ASP A 1 86 ? -1.153 -5.520 -7.111 1.00 94.38 86 ASP A CA 1
ATOM 726 C C . ASP A 1 86 ? 0.240 -6.118 -6.827 1.00 94.38 86 ASP A C 1
ATOM 728 O O . ASP A 1 86 ? 0.324 -7.315 -6.555 1.00 94.38 86 ASP A O 1
ATOM 732 N N . GLY A 1 87 ? 1.321 -5.336 -6.800 1.00 94.19 87 GLY A N 1
ATOM 733 C CA . GLY A 1 87 ? 2.645 -5.794 -6.369 1.00 94.19 87 GLY A CA 1
ATOM 734 C C . GLY A 1 87 ? 3.797 -5.043 -7.026 1.00 94.19 87 GLY A C 1
ATOM 735 O O . GLY A 1 87 ? 3.619 -4.394 -8.051 1.00 94.19 87 GLY A O 1
ATOM 736 N N . VAL A 1 88 ? 4.985 -5.149 -6.431 1.00 94.81 88 VAL A N 1
ATOM 737 C CA . VAL A 1 88 ? 6.228 -4.511 -6.907 1.00 94.81 88 VAL A CA 1
ATOM 738 C C . VAL A 1 88 ? 7.339 -5.549 -7.077 1.00 94.81 88 VAL A C 1
ATOM 740 O O . VAL A 1 88 ? 7.234 -6.692 -6.624 1.00 94.81 88 VAL A O 1
ATOM 743 N N . ASN A 1 89 ? 8.437 -5.171 -7.738 1.00 90.62 89 ASN A N 1
ATOM 744 C CA . ASN A 1 89 ? 9.603 -6.037 -7.958 1.00 90.62 89 ASN A CA 1
ATOM 745 C C . ASN A 1 89 ? 9.218 -7.377 -8.623 1.00 90.62 89 ASN A C 1
ATOM 747 O O . ASN A 1 89 ? 8.690 -7.407 -9.732 1.00 90.62 89 ASN A O 1
ATOM 751 N N . ALA A 1 90 ? 9.458 -8.506 -7.949 1.00 91.25 90 ALA A N 1
ATOM 752 C CA . ALA A 1 90 ? 9.133 -9.841 -8.449 1.00 91.25 90 ALA A CA 1
ATOM 753 C C . ALA A 1 90 ? 7.621 -10.083 -8.628 1.00 91.25 90 ALA A C 1
ATOM 755 O O . ALA A 1 90 ? 7.244 -11.003 -9.359 1.00 91.25 90 ALA A O 1
ATOM 756 N N . PHE A 1 91 ? 6.773 -9.274 -7.987 1.00 92.06 91 PHE A N 1
ATOM 757 C CA . PHE A 1 91 ? 5.314 -9.306 -8.113 1.00 92.06 91 PHE A CA 1
ATOM 758 C C . PHE A 1 91 ? 4.763 -8.194 -9.011 1.00 92.06 91 PHE A C 1
ATOM 760 O O . PHE A 1 91 ? 3.546 -8.092 -9.150 1.00 92.06 91 PHE A O 1
ATOM 767 N N . SER A 1 92 ? 5.636 -7.398 -9.638 1.00 92.44 92 SER A N 1
ATOM 768 C CA . SER A 1 92 ? 5.231 -6.389 -10.615 1.00 92.44 92 SER A CA 1
ATOM 769 C C . SER A 1 92 ? 4.432 -7.037 -11.759 1.00 92.44 92 SER A C 1
ATOM 771 O O . SER A 1 92 ? 4.860 -8.073 -12.296 1.00 92.44 92 SER A O 1
ATOM 773 N N . PRO A 1 93 ? 3.295 -6.440 -12.165 1.00 90.88 93 PRO A N 1
ATOM 774 C CA . PRO A 1 93 ? 2.539 -6.871 -13.336 1.00 90.88 93 PRO A CA 1
ATOM 775 C C . PRO A 1 93 ? 3.199 -6.448 -14.656 1.00 90.88 93 PRO A C 1
ATOM 777 O O . PRO A 1 93 ? 2.669 -6.771 -15.723 1.00 90.88 93 PRO A O 1
ATOM 780 N N . LEU A 1 94 ? 4.321 -5.715 -14.618 1.00 91.06 94 LEU A N 1
ATOM 781 C CA . LEU A 1 94 ? 4.991 -5.266 -15.829 1.00 91.06 94 LEU A CA 1
ATOM 782 C C . LEU A 1 94 ? 5.434 -6.457 -16.693 1.00 91.06 94 LEU A C 1
ATOM 784 O O . LEU A 1 94 ? 5.917 -7.478 -16.182 1.00 91.06 94 LEU A O 1
ATOM 788 N N . PRO A 1 95 ? 5.307 -6.335 -18.022 1.00 91.88 95 PRO A N 1
ATOM 789 C CA . PRO A 1 95 ? 5.754 -7.370 -18.938 1.00 91.88 95 PRO A CA 1
ATOM 790 C C . PRO A 1 95 ? 7.235 -7.687 -18.756 1.00 91.88 95 PRO A C 1
ATOM 792 O O . PRO A 1 95 ? 8.087 -6.806 -18.695 1.00 91.88 95 PRO A O 1
ATOM 795 N N . ARG A 1 96 ? 7.545 -8.982 -18.684 1.00 89.69 96 ARG A N 1
ATOM 796 C CA . ARG A 1 96 ? 8.913 -9.470 -18.435 1.00 89.69 96 ARG A CA 1
ATOM 797 C C . ARG A 1 96 ? 9.720 -9.704 -19.704 1.00 89.69 96 ARG A C 1
ATOM 799 O O . ARG A 1 96 ? 10.904 -10.022 -19.628 1.00 89.69 96 ARG A O 1
ATOM 806 N N . ARG A 1 97 ? 9.072 -9.631 -20.864 1.00 92.50 97 ARG A N 1
ATOM 807 C CA . ARG A 1 97 ? 9.699 -9.900 -22.155 1.00 92.50 97 ARG A CA 1
ATOM 808 C C . ARG A 1 97 ? 9.909 -8.586 -22.896 1.00 92.50 97 ARG A C 1
ATOM 810 O O . ARG A 1 97 ? 9.005 -7.759 -22.948 1.00 92.50 97 ARG A O 1
ATOM 817 N N . ALA A 1 98 ? 11.111 -8.402 -23.436 1.00 91.31 98 ALA A N 1
ATOM 818 C CA . ALA A 1 98 ? 11.503 -7.157 -24.088 1.00 91.31 98 ALA A CA 1
ATOM 819 C C . ALA A 1 98 ? 10.705 -6.877 -25.372 1.00 91.31 98 ALA A C 1
ATOM 821 O O . ALA A 1 98 ? 10.451 -5.719 -25.681 1.00 91.31 98 ALA A O 1
ATOM 822 N N . ASP A 1 99 ? 10.276 -7.922 -26.085 1.00 94.38 99 ASP A N 1
ATOM 823 C CA . ASP A 1 99 ? 9.472 -7.817 -27.309 1.00 94.38 99 ASP A CA 1
ATOM 824 C C . ASP A 1 99 ? 8.156 -7.064 -27.084 1.00 94.38 99 ASP A C 1
ATOM 826 O O . ASP A 1 99 ? 7.797 -6.233 -27.911 1.00 94.38 99 ASP A O 1
ATOM 830 N N . PHE A 1 100 ? 7.520 -7.226 -25.917 1.00 93.56 100 PHE A N 1
ATOM 831 C CA . PHE A 1 100 ? 6.333 -6.446 -25.539 1.00 93.56 100 PHE A CA 1
ATOM 832 C C . PHE A 1 100 ? 6.534 -4.927 -25.692 1.00 93.56 100 PHE A C 1
ATOM 834 O O . PHE A 1 100 ? 5.605 -4.207 -26.053 1.00 93.56 100 PHE A O 1
ATOM 841 N N . PHE A 1 101 ? 7.735 -4.426 -25.390 1.00 90.06 101 PHE A N 1
ATOM 842 C CA . PHE A 1 101 ? 8.042 -2.995 -25.442 1.00 90.06 101 PHE A CA 1
ATOM 843 C C . PHE A 1 101 ? 8.528 -2.531 -26.820 1.00 90.06 101 PHE A C 1
ATOM 845 O O . PHE A 1 101 ? 8.593 -1.329 -27.059 1.00 90.06 101 PHE A O 1
ATOM 852 N N . LEU A 1 102 ? 8.895 -3.460 -27.706 1.00 92.75 102 LEU A N 1
ATOM 853 C CA . LEU A 1 102 ? 9.396 -3.165 -29.051 1.00 92.75 102 LEU A CA 1
ATOM 854 C C . LEU A 1 102 ? 8.289 -3.187 -30.112 1.00 92.75 102 LEU A C 1
ATOM 856 O O . LEU A 1 102 ? 8.455 -2.581 -31.164 1.00 92.75 102 LEU A O 1
ATOM 860 N N . GLU A 1 103 ? 7.179 -3.877 -29.846 1.00 89.00 103 GLU A N 1
ATOM 861 C CA . GLU A 1 103 ? 6.030 -4.024 -30.755 1.00 89.00 103 GLU A CA 1
ATOM 862 C C . GLU A 1 103 ? 5.000 -2.872 -30.656 1.00 89.00 103 GLU A C 1
ATOM 864 O O . GLU A 1 103 ? 3.870 -3.021 -31.120 1.00 89.00 103 GLU A O 1
ATOM 869 N N . GLN A 1 104 ? 5.375 -1.741 -30.044 1.00 59.97 104 GLN A N 1
ATOM 870 C CA . GLN A 1 104 ? 4.517 -0.563 -29.824 1.00 59.97 104 GLN A CA 1
ATOM 871 C C . GLN A 1 104 ? 4.516 0.400 -31.018 1.00 59.97 104 GLN A C 1
ATOM 873 O O . GLN A 1 104 ? 5.618 0.730 -31.515 1.00 59.97 104 GLN A O 1
#

pLDDT: mean 95.25, std 4.33, range [59.97, 98.5]

Foldseek 3Di:
DDADVVCCVVPPPVDPPDDYDDDDPVCLLVVLLCVCVVVVAQEDEEAFQPDSSNVSVLVSCVVVNHWYKYKYQDPDDDPDIDIATQGDDVRGPDDPDPVVVVVD

InterPro domains:
  IPR007833 Capsule polysaccharide biosynthesis [PF05159] (42-104)

Organism: Neisseria meningitidis (NCBI:txid487)

Sequence (104 aa):
FNFNAGDDYFYPPTQAHTVVFNDNYDAFPEFLQEYITQHHIQAVVCFGDTRPYHVIAKRIANENQASFWAFEEGYFRPYYITLEKDGVNAFSPLPRRADFFLEQ

Radius of gyration: 16.15 Å; chains: 1; bounding box: 35×26×50 Å